Protein AF-A0A4Y2LKJ4-F1 (afdb_monomer_lite)

Radius of gyration: 18.04 Å; chains: 1; bounding box: 41×34×52 Å

Organism: Araneus ventricosus (NCBI:txid182803)

InterPro domains:
  IPR000504 RNA recognition motif domain [PF16367] (1-74)
  IPR012677 Nucleotide-binding alpha-beta plait domain superfamily [G3DSA:3.30.70.330] (1-74)
  IPR012677 Nucleotide-binding alpha-beta plait domain superfamily [G3DSA:3.30.70.330] (77-129)
  IPR034819 Cytoplasmic polyadenylation element-binding protein [PTHR12566] (1-110)

pLDDT: mean 82.42, std 11.35, range [28.02, 95.06]

Structure (mmCIF, N/CA/C/O backbone):
data_AF-A0A4Y2LKJ4-F1
#
_entry.id   AF-A0A4Y2LKJ4-F1
#
loop_
_atom_site.group_PDB
_atom_site.id
_atom_site.type_symbol
_atom_site.label_atom_id
_atom_site.label_alt_id
_atom_site.label_comp_id
_atom_site.label_asym_id
_atom_site.label_entity_id
_atom_site.label_seq_id
_atom_site.pdbx_PDB_ins_code
_atom_site.Cartn_x
_atom_site.Cartn_y
_atom_site.Cartn_z
_atom_site.occupancy
_atom_site.B_iso_or_equiv
_atom_site.auth_seq_id
_atom_site.auth_comp_id
_atom_site.auth_asym_id
_atom_site.auth_atom_id
_atom_site.pdbx_PDB_model_num
ATOM 1 N N . GLU A 1 1 ? -8.089 -4.654 17.041 1.00 71.50 1 GLU A N 1
ATOM 2 C CA . GLU A 1 1 ? -8.685 -3.356 16.644 1.00 71.50 1 GLU A CA 1
ATOM 3 C C . GLU A 1 1 ? -8.367 -2.952 15.219 1.00 71.50 1 GLU A C 1
ATOM 5 O O . GLU A 1 1 ? -9.294 -2.969 14.434 1.00 71.50 1 GLU A O 1
ATOM 10 N N . ILE A 1 2 ? -7.104 -2.708 14.834 1.00 78.75 2 ILE A N 1
ATOM 11 C CA . ILE A 1 2 ? -6.741 -2.372 13.435 1.00 78.75 2 ILE A CA 1
ATOM 12 C C . ILE A 1 2 ? -7.350 -3.376 12.441 1.00 78.75 2 ILE A C 1
ATOM 14 O O . ILE A 1 2 ? -8.051 -2.984 11.517 1.00 78.75 2 ILE A O 1
ATOM 18 N N . ASN A 1 3 ? -7.176 -4.681 12.681 1.00 83.06 3 ASN A N 1
ATOM 19 C CA . ASN A 1 3 ? -7.768 -5.720 11.830 1.00 83.06 3 ASN A CA 1
ATOM 20 C C . ASN A 1 3 ? -9.306 -5.596 11.733 1.00 83.06 3 ASN A C 1
ATOM 22 O O . ASN A 1 3 ? -9.850 -5.637 10.637 1.00 83.06 3 ASN A O 1
ATOM 26 N N . ALA A 1 4 ? -9.996 -5.352 12.851 1.00 84.62 4 ALA A N 1
ATOM 27 C CA . ALA A 1 4 ? -11.450 -5.181 12.867 1.00 84.62 4 ALA A CA 1
ATOM 28 C C . ALA A 1 4 ? -11.894 -3.911 12.119 1.00 84.62 4 ALA A C 1
ATOM 30 O O . ALA A 1 4 ? -12.856 -3.958 11.359 1.00 84.62 4 ALA A O 1
ATOM 31 N N . SER A 1 5 ? -11.163 -2.802 12.277 1.00 86.88 5 SER A N 1
ATOM 32 C CA . SER A 1 5 ? -11.463 -1.539 11.600 1.00 86.88 5 SER A CA 1
ATOM 33 C C . SER A 1 5 ? -11.415 -1.667 10.082 1.00 86.88 5 SER A C 1
ATOM 35 O O . SER A 1 5 ? -12.266 -1.085 9.416 1.00 86.88 5 SER A O 1
ATOM 37 N N . PHE A 1 6 ? -10.467 -2.440 9.545 1.00 91.25 6 PHE A N 1
ATOM 38 C CA . PHE A 1 6 ? -10.279 -2.596 8.100 1.00 91.25 6 PHE A CA 1
ATOM 39 C C . PHE A 1 6 ? -10.979 -3.827 7.506 1.00 91.25 6 PHE A C 1
ATOM 41 O O . PHE A 1 6 ? -11.245 -3.844 6.308 1.00 91.25 6 PHE A O 1
ATOM 48 N N . ARG A 1 7 ? -11.369 -4.817 8.323 1.00 91.81 7 ARG A N 1
ATOM 49 C CA . ARG A 1 7 ? -12.141 -5.988 7.865 1.00 91.81 7 ARG A CA 1
ATOM 50 C C . ARG A 1 7 ? -13.480 -5.643 7.227 1.00 91.81 7 ARG A C 1
ATOM 52 O O . ARG A 1 7 ? -13.978 -6.436 6.440 1.00 91.81 7 ARG A O 1
ATOM 59 N N . ARG A 1 8 ? -14.048 -4.473 7.537 1.00 92.31 8 ARG A N 1
ATOM 60 C CA . ARG A 1 8 ? -15.290 -3.989 6.914 1.00 92.31 8 ARG A CA 1
ATOM 61 C C . ARG A 1 8 ? -15.182 -3.830 5.391 1.00 92.31 8 ARG A C 1
ATOM 63 O O . ARG A 1 8 ? -16.201 -3.864 4.721 1.00 92.31 8 ARG A O 1
ATOM 70 N N . PHE A 1 9 ? -13.966 -3.641 4.872 1.00 93.81 9 PHE A N 1
ATOM 71 C CA . PHE A 1 9 ? -13.709 -3.485 3.440 1.00 93.81 9 PHE A CA 1
ATOM 72 C C . PHE A 1 9 ? -13.445 -4.822 2.739 1.00 93.81 9 PHE A C 1
ATOM 74 O O . PHE A 1 9 ? -13.535 -4.881 1.521 1.00 93.81 9 PHE A O 1
ATOM 81 N N . GLY A 1 10 ? -13.138 -5.884 3.493 1.00 93.06 10 GLY A N 1
ATOM 82 C CA . GLY A 1 10 ? -12.906 -7.226 2.966 1.00 93.06 10 GLY A CA 1
ATOM 83 C C . GLY A 1 10 ? -11.879 -8.037 3.769 1.00 93.06 10 GLY A C 1
ATOM 84 O O . GLY A 1 10 ? -11.311 -7.546 4.756 1.00 93.06 10 GLY A O 1
ATOM 85 N N . PRO A 1 11 ? -11.626 -9.298 3.370 1.00 92.88 11 PRO A N 1
ATOM 86 C CA . PRO A 1 11 ? -10.600 -10.139 3.973 1.00 92.88 11 PRO A CA 1
ATOM 87 C C . PRO A 1 11 ? -9.205 -9.524 3.810 1.00 92.88 11 PRO A C 1
ATOM 89 O O . PRO A 1 11 ? -8.763 -9.223 2.701 1.00 92.88 11 PRO A O 1
ATOM 92 N N . LEU A 1 12 ? -8.484 -9.374 4.924 1.00 93.12 12 LEU A N 1
ATOM 93 C CA . LEU A 1 12 ? -7.130 -8.827 4.920 1.00 93.12 12 LEU A CA 1
ATOM 94 C C . LEU A 1 12 ? -6.201 -9.475 5.945 1.00 93.12 12 LEU A C 1
ATOM 96 O O . LEU A 1 12 ? -6.626 -9.969 6.996 1.00 93.12 12 LEU A O 1
ATOM 100 N N . VAL A 1 13 ? -4.906 -9.358 5.669 1.00 90.50 13 VAL A N 1
ATOM 101 C CA . VAL A 1 13 ? -3.815 -9.594 6.613 1.00 90.50 13 VAL A CA 1
ATOM 102 C C . VAL A 1 13 ? -3.211 -8.249 7.002 1.00 90.50 13 VAL A C 1
ATOM 104 O O . VAL A 1 13 ? -2.878 -7.434 6.148 1.00 90.50 13 VAL A O 1
ATOM 107 N N . VAL A 1 14 ? -3.064 -8.017 8.305 1.00 87.75 14 VAL A N 1
ATOM 108 C CA . VAL A 1 14 ? -2.339 -6.852 8.830 1.00 87.75 14 VAL A CA 1
ATOM 109 C C . VAL A 1 14 ? -0.953 -7.309 9.250 1.00 87.75 14 VAL A C 1
ATOM 111 O O . VAL A 1 14 ? -0.861 -8.223 10.072 1.00 87.75 14 VAL A O 1
ATOM 114 N N . ASP A 1 15 ? 0.099 -6.676 8.747 1.00 85.94 15 ASP A N 1
ATOM 115 C CA . ASP A 1 15 ? 1.482 -7.054 9.047 1.00 85.94 15 ASP A CA 1
ATOM 116 C C . ASP A 1 15 ? 2.380 -5.847 9.351 1.00 85.94 15 ASP A C 1
ATOM 118 O O . ASP A 1 15 ? 2.074 -4.718 8.975 1.00 85.94 15 ASP A O 1
ATOM 122 N N . TRP A 1 16 ? 3.481 -6.063 10.066 1.00 85.50 16 TRP A N 1
ATOM 123 C CA . TRP A 1 16 ? 4.530 -5.067 10.299 1.00 85.50 16 TRP A CA 1
ATOM 124 C C . TRP A 1 16 ? 5.847 -5.766 10.674 1.00 85.50 16 TRP A C 1
ATOM 126 O O . TRP A 1 16 ? 5.830 -6.917 11.109 1.00 85.50 16 TRP A O 1
ATOM 136 N N . PRO A 1 17 ? 7.010 -5.101 10.535 1.00 80.94 17 PRO A N 1
ATOM 137 C CA . PRO A 1 17 ? 8.296 -5.732 10.825 1.00 80.94 17 PRO A CA 1
ATOM 138 C C . PRO A 1 17 ? 8.362 -6.262 12.265 1.00 80.94 17 PRO A C 1
ATOM 140 O O . PRO A 1 17 ? 7.958 -5.559 13.192 1.00 80.94 17 PRO A O 1
ATOM 143 N N . HIS A 1 18 ? 8.889 -7.479 12.440 1.00 76.00 18 HIS A N 1
ATOM 144 C CA . HIS A 1 18 ? 9.020 -8.179 13.729 1.00 76.00 18 HIS A CA 1
ATOM 145 C C . HIS A 1 18 ? 7.696 -8.436 14.466 1.00 76.00 18 HIS A C 1
ATOM 147 O O . HIS A 1 18 ? 7.690 -8.658 15.676 1.00 76.00 18 HIS A O 1
ATOM 153 N N . LYS A 1 19 ? 6.554 -8.436 13.764 1.00 75.25 19 LYS A N 1
ATOM 154 C CA . LYS A 1 19 ? 5.245 -8.678 14.385 1.00 75.25 19 LYS A CA 1
ATOM 155 C C . LYS A 1 19 ? 5.168 -10.009 15.140 1.00 75.25 19 LYS A C 1
ATOM 157 O O . LYS A 1 19 ? 4.590 -10.035 16.217 1.00 75.25 19 LYS A O 1
ATOM 162 N N . ALA A 1 20 ? 5.733 -11.088 14.594 1.00 70.19 20 ALA A N 1
ATOM 163 C CA . ALA A 1 20 ? 5.711 -12.411 15.230 1.00 70.19 20 ALA A CA 1
ATOM 164 C C . ALA A 1 20 ? 6.622 -12.503 16.469 1.00 70.19 20 ALA A C 1
ATOM 166 O O . ALA A 1 20 ? 6.338 -13.255 17.396 1.00 70.19 20 ALA A O 1
ATOM 167 N N . GLU A 1 21 ? 7.696 -11.714 16.497 1.00 69.00 21 GLU A N 1
ATOM 168 C CA . GLU A 1 21 ? 8.678 -11.676 17.588 1.00 69.00 21 GLU A CA 1
ATOM 169 C C . GLU A 1 21 ? 8.241 -10.732 18.721 1.00 69.00 21 GLU A C 1
ATOM 171 O O . GLU A 1 21 ? 8.654 -10.881 19.870 1.00 69.00 21 GLU A O 1
ATOM 176 N N . SER A 1 22 ? 7.373 -9.762 18.418 1.00 61.09 22 SER A N 1
ATOM 177 C CA . SER A 1 22 ? 6.852 -8.797 19.381 1.00 61.09 22 SER A CA 1
ATOM 178 C C . SER A 1 22 ? 5.464 -9.223 19.875 1.00 61.09 22 SER A C 1
ATOM 180 O O . SER A 1 22 ? 4.518 -9.303 19.096 1.00 61.09 22 SER A O 1
ATOM 182 N N . LYS A 1 23 ? 5.276 -9.356 21.194 1.00 63.38 23 LYS A N 1
ATOM 183 C CA . LYS A 1 23 ? 3.932 -9.488 21.803 1.00 63.38 23 LYS A CA 1
ATOM 184 C C . LYS A 1 23 ? 3.096 -8.194 21.729 1.00 63.38 23 LYS A C 1
ATOM 186 O O . LYS A 1 23 ? 2.028 -8.119 22.332 1.00 63.38 23 LYS A O 1
ATOM 191 N N . SER A 1 24 ? 3.583 -7.154 21.047 1.00 64.81 24 SER A N 1
ATOM 192 C CA . SER A 1 24 ? 2.882 -5.880 20.921 1.00 64.81 24 SER A CA 1
ATOM 193 C C . SER A 1 24 ? 1.737 -5.986 19.917 1.00 64.81 24 SER A C 1
ATOM 195 O O . SER A 1 24 ? 1.933 -6.337 18.755 1.00 64.81 24 SER A O 1
ATOM 197 N N . TYR A 1 25 ? 0.541 -5.596 20.353 1.00 67.12 25 TYR A N 1
ATOM 198 C CA . TYR A 1 25 ? -0.635 -5.443 19.492 1.00 67.12 25 TYR A CA 1
ATOM 199 C C . TYR A 1 25 ? -0.551 -4.221 18.563 1.00 67.12 25 TYR A C 1
ATOM 201 O O . TYR A 1 25 ? -1.354 -4.106 17.635 1.00 67.12 25 TYR A O 1
ATOM 209 N N . PHE A 1 26 ? 0.413 -3.324 18.797 1.00 68.44 26 PHE A N 1
ATOM 210 C CA . PHE A 1 26 ? 0.609 -2.095 18.033 1.00 68.44 26 PHE A CA 1
ATOM 211 C C . PHE A 1 26 ? 1.984 -2.059 17.357 1.00 68.44 26 PHE A C 1
ATOM 213 O O . PHE A 1 26 ? 2.979 -2.466 17.969 1.00 68.44 26 PHE A O 1
ATOM 220 N N . PRO A 1 27 ? 2.072 -1.532 16.122 1.00 75.25 27 PRO A N 1
ATOM 221 C CA . PRO A 1 27 ? 3.343 -1.397 15.433 1.00 75.25 27 PRO A CA 1
ATOM 222 C C . PRO A 1 27 ? 4.234 -0.369 16.152 1.00 75.25 27 PRO A C 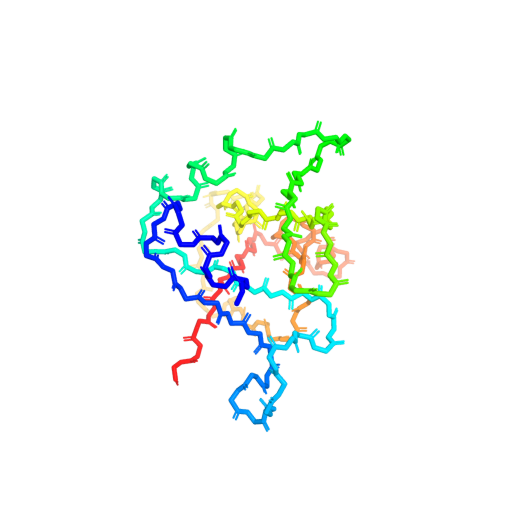1
ATOM 224 O O . PRO A 1 27 ? 3.850 0.798 16.259 1.00 75.25 27 PRO A O 1
ATOM 227 N N . PRO A 1 28 ? 5.447 -0.745 16.593 1.00 70.50 28 PRO A N 1
ATOM 228 C CA . PRO A 1 28 ? 6.307 0.128 17.400 1.00 70.50 28 PRO A CA 1
ATOM 229 C C . PRO A 1 28 ? 6.777 1.378 16.642 1.00 70.50 28 PRO A C 1
ATOM 231 O O . PRO A 1 28 ? 7.037 2.410 17.248 1.00 70.50 28 PRO A O 1
ATOM 234 N N . LYS A 1 29 ? 6.847 1.308 15.306 1.00 73.00 29 LYS A N 1
ATOM 235 C CA . LYS A 1 29 ? 7.214 2.436 14.432 1.00 73.00 29 LYS A CA 1
ATOM 236 C C . LYS A 1 29 ? 6.006 3.247 13.937 1.00 73.00 29 LYS A C 1
ATOM 238 O O . LYS A 1 29 ? 6.171 4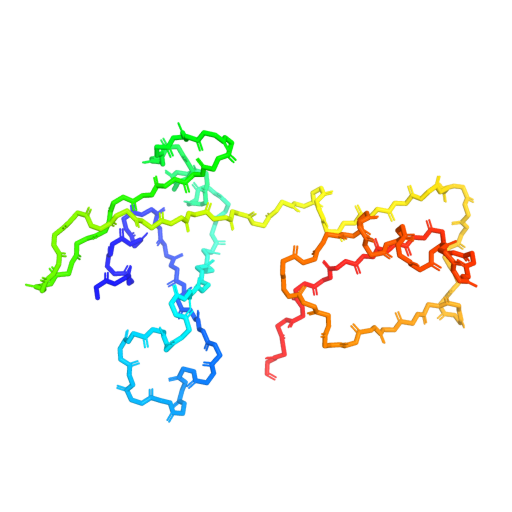.115 13.087 1.00 73.00 29 LYS A O 1
ATOM 243 N N . GLY A 1 30 ? 4.798 2.948 14.422 1.00 81.69 30 GLY A N 1
ATOM 244 C CA . GLY A 1 30 ? 3.584 3.702 14.097 1.00 81.69 30 GLY A CA 1
ATOM 245 C C . GLY A 1 30 ? 2.980 3.440 12.711 1.00 81.69 30 GLY A C 1
ATOM 246 O O . GLY A 1 30 ? 2.084 4.175 12.311 1.00 81.69 30 GLY A O 1
ATOM 247 N N . TYR A 1 31 ? 3.424 2.408 11.985 1.00 85.12 31 TYR A N 1
ATOM 248 C CA . TYR A 1 31 ? 2.858 2.022 10.686 1.00 85.12 31 TYR A CA 1
ATOM 249 C C . TYR A 1 31 ? 2.637 0.510 10.581 1.00 85.12 31 TYR A C 1
ATOM 251 O O . TYR A 1 31 ? 3.377 -0.278 11.165 1.00 85.12 31 TYR A O 1
ATOM 259 N N . ALA A 1 32 ? 1.645 0.110 9.791 1.00 87.50 32 ALA A N 1
ATOM 260 C CA . ALA A 1 32 ? 1.360 -1.281 9.457 1.00 87.50 32 ALA A CA 1
ATOM 261 C C . ALA A 1 32 ? 1.041 -1.409 7.963 1.00 87.50 32 ALA A C 1
ATOM 263 O O . ALA A 1 32 ? 0.678 -0.433 7.308 1.00 87.50 32 ALA A O 1
ATOM 264 N N . PHE A 1 33 ? 1.169 -2.622 7.442 1.00 88.38 33 PHE A N 1
ATOM 265 C CA . PHE A 1 33 ? 0.778 -3.002 6.095 1.00 88.38 33 PHE A CA 1
ATOM 266 C C . PHE A 1 33 ? -0.584 -3.681 6.138 1.00 88.38 33 PHE A C 1
ATOM 268 O O . PHE A 1 33 ? -0.829 -4.546 6.980 1.00 88.38 33 PHE A O 1
ATOM 275 N N . LEU A 1 34 ? -1.456 -3.287 5.217 1.00 90.75 34 LEU A N 1
ATOM 276 C CA . LEU A 1 34 ? -2.733 -3.940 4.966 1.00 90.75 34 LEU A CA 1
ATOM 277 C C . LEU A 1 34 ? -2.598 -4.700 3.649 1.00 90.75 34 LEU A C 1
ATOM 279 O O . LEU A 1 34 ? -2.313 -4.094 2.619 1.00 90.75 34 LEU A O 1
ATOM 283 N N . LEU A 1 35 ? -2.772 -6.016 3.691 1.00 90.81 35 LEU A N 1
ATOM 284 C CA . LEU A 1 35 ? -2.770 -6.875 2.514 1.00 90.81 35 LEU A CA 1
ATOM 285 C C . LEU A 1 35 ? -4.182 -7.418 2.326 1.00 90.81 35 LEU A C 1
ATOM 287 O O . LEU A 1 35 ? -4.579 -8.351 3.026 1.00 90.81 35 LEU A O 1
ATOM 291 N N . PHE A 1 36 ? -4.941 -6.804 1.424 1.00 92.19 36 PHE A N 1
ATOM 292 C CA . PHE A 1 36 ? -6.253 -7.303 1.017 1.00 92.19 36 PHE A CA 1
ATOM 293 C C . PHE A 1 36 ? -6.105 -8.446 0.014 1.00 92.19 36 PHE A C 1
ATOM 295 O O . PHE A 1 36 ? -5.122 -8.497 -0.725 1.00 92.19 36 PHE A O 1
ATOM 302 N N . GLN A 1 37 ? -7.070 -9.366 0.014 1.00 90.50 37 GLN A N 1
ATOM 303 C CA . GLN A 1 37 ? -7.120 -10.447 -0.976 1.00 90.50 37 GLN A CA 1
ATOM 304 C C . GLN A 1 37 ? -7.615 -9.947 -2.338 1.00 90.50 37 GLN A C 1
ATOM 306 O O . GLN A 1 37 ? -7.102 -10.385 -3.362 1.00 90.50 37 GLN A O 1
ATOM 311 N N . ASP A 1 38 ? -8.545 -8.988 -2.331 1.00 90.06 38 ASP A N 1
ATOM 312 C CA . ASP A 1 38 ? -9.227 -8.505 -3.530 1.00 90.06 38 ASP A CA 1
ATOM 313 C C . ASP A 1 38 ? -8.963 -7.016 -3.782 1.00 90.06 38 ASP A C 1
ATOM 315 O O . ASP A 1 38 ? -9.012 -6.193 -2.862 1.00 90.06 38 ASP A O 1
ATOM 319 N N . GLU A 1 39 ? -8.777 -6.649 -5.051 1.00 88.94 39 GLU A N 1
ATOM 320 C CA . GLU A 1 39 ? -8.609 -5.255 -5.487 1.00 88.94 39 GLU A CA 1
ATOM 321 C C . GLU A 1 39 ? -9.821 -4.387 -5.121 1.00 88.94 39 GLU A C 1
ATOM 323 O O . GLU A 1 39 ? -9.662 -3.267 -4.636 1.00 88.94 39 GLU A O 1
ATOM 328 N N . ALA A 1 40 ? -11.035 -4.934 -5.243 1.00 92.88 40 ALA A N 1
ATOM 329 C CA . ALA A 1 40 ? -12.267 -4.239 -4.873 1.00 92.88 40 ALA A CA 1
ATOM 330 C C . ALA A 1 40 ? -12.278 -3.794 -3.398 1.00 92.88 40 ALA A C 1
ATOM 332 O O . ALA A 1 40 ? -12.818 -2.737 -3.079 1.00 92.88 40 ALA A O 1
ATOM 333 N N . SER A 1 41 ? -11.629 -4.554 -2.504 1.00 93.50 41 SER A N 1
ATOM 334 C CA . SER A 1 41 ? -11.505 -4.179 -1.089 1.00 93.50 41 SER A CA 1
ATOM 335 C C . SER A 1 41 ? -10.592 -2.963 -0.902 1.00 93.50 41 SER A C 1
ATOM 337 O O . SER A 1 41 ? -10.846 -2.109 -0.052 1.00 93.50 41 SER A O 1
ATOM 339 N N . VAL A 1 42 ? -9.527 -2.866 -1.708 1.00 92.44 42 VAL A N 1
ATOM 340 C CA . VAL A 1 42 ? -8.623 -1.706 -1.717 1.00 92.44 42 VAL A CA 1
ATOM 341 C C . VAL A 1 42 ? -9.357 -0.476 -2.239 1.00 92.44 42 VAL A C 1
ATOM 343 O O . VAL A 1 42 ? -9.245 0.588 -1.632 1.00 92.44 42 VAL A O 1
ATOM 346 N N . GLN A 1 43 ? -10.140 -0.626 -3.309 1.00 92.06 43 GLN A N 1
ATOM 347 C CA . GLN A 1 43 ? -10.942 0.466 -3.855 1.00 92.06 43 GLN A CA 1
ATOM 348 C C . GLN A 1 43 ? -11.973 0.962 -2.833 1.00 92.06 43 GLN A C 1
ATOM 350 O O . GLN A 1 43 ? -11.994 2.148 -2.525 1.00 92.06 43 GLN A O 1
ATOM 355 N N . ALA A 1 44 ? -12.726 0.054 -2.204 1.00 94.81 44 ALA A N 1
ATOM 356 C CA . ALA A 1 44 ? -13.693 0.405 -1.163 1.00 94.81 44 ALA A CA 1
ATOM 357 C C . ALA A 1 44 ? -13.048 1.127 0.036 1.00 94.81 44 ALA A C 1
ATOM 359 O O . ALA A 1 44 ? -13.648 2.032 0.616 1.00 94.81 44 ALA A O 1
ATOM 360 N N . LEU A 1 45 ? -11.818 0.750 0.413 1.00 94.69 45 LEU A N 1
ATOM 361 C CA . LEU A 1 45 ? -11.051 1.466 1.433 1.00 94.69 45 LEU A CA 1
ATOM 362 C C . LEU A 1 45 ? -10.682 2.883 0.973 1.00 94.69 45 LEU A C 1
ATOM 364 O O . LEU A 1 45 ? -10.813 3.820 1.758 1.00 94.69 45 LEU A O 1
ATOM 368 N N . ILE A 1 46 ? -10.198 3.043 -0.261 1.00 93.69 46 ILE A N 1
ATOM 369 C CA . ILE A 1 46 ? -9.827 4.351 -0.822 1.00 93.69 46 ILE A CA 1
ATOM 370 C C . ILE A 1 46 ? -11.050 5.270 -0.883 1.00 93.69 46 ILE A C 1
ATOM 372 O O . ILE A 1 46 ? -10.956 6.413 -0.445 1.00 93.69 46 ILE A O 1
ATOM 376 N N . ASP A 1 47 ? -12.191 4.757 -1.339 1.00 94.44 47 ASP A N 1
ATOM 377 C CA . ASP A 1 47 ? -13.437 5.519 -1.470 1.00 94.44 47 ASP A CA 1
ATOM 378 C C . ASP A 1 47 ? -13.988 5.978 -0.109 1.00 94.44 47 ASP A C 1
ATOM 380 O O . ASP A 1 47 ? -14.650 7.008 -0.011 1.00 94.44 47 ASP A O 1
ATOM 384 N N . ALA A 1 48 ? -13.695 5.233 0.960 1.00 93.88 48 ALA A N 1
ATOM 385 C CA . ALA A 1 48 ? -14.063 5.597 2.326 1.00 93.88 48 ALA A CA 1
ATOM 386 C C . ALA A 1 48 ? -13.067 6.553 3.010 1.00 93.88 48 ALA A C 1
ATOM 388 O O . ALA A 1 48 ? -13.309 6.970 4.146 1.00 93.88 48 ALA A O 1
ATOM 389 N N . CYS A 1 49 ? -11.934 6.869 2.375 1.00 94.56 49 CYS A N 1
ATOM 390 C CA . CYS A 1 49 ? -10.945 7.781 2.940 1.00 94.56 49 CYS A CA 1
ATOM 391 C C . CYS A 1 49 ? -11.332 9.250 2.728 1.00 94.56 49 CYS A C 1
ATOM 393 O O . CYS A 1 49 ? -11.869 9.647 1.700 1.00 94.56 49 CYS A O 1
ATOM 395 N N . ILE A 1 50 ? -10.950 10.080 3.693 1.00 95.06 50 ILE A N 1
ATOM 396 C CA . ILE A 1 50 ? -10.968 11.536 3.586 1.00 95.06 50 ILE A CA 1
ATOM 397 C C . ILE A 1 50 ? -9.701 11.961 2.838 1.00 95.06 50 ILE A C 1
ATOM 399 O O . ILE A 1 50 ? -8.599 11.539 3.201 1.00 95.06 50 ILE A O 1
ATOM 403 N N . 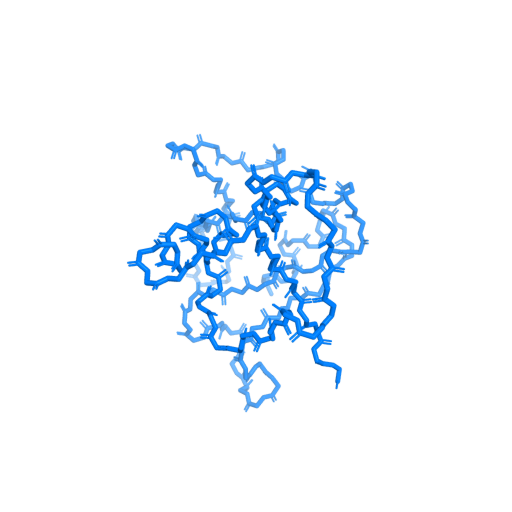GLN A 1 51 ? -9.847 12.780 1.798 1.00 94.38 51 GLN A N 1
ATOM 404 C CA . GLN A 1 51 ? -8.722 13.299 1.024 1.00 94.38 51 GLN A CA 1
ATOM 405 C C . GLN A 1 51 ? -8.364 14.723 1.468 1.00 94.38 51 GLN A C 1
ATOM 407 O O . GLN A 1 51 ? -9.179 15.633 1.350 1.00 94.38 51 GLN A O 1
ATOM 412 N N . GLU A 1 52 ? -7.125 14.915 1.923 1.00 94.12 52 GLU A N 1
ATOM 413 C CA . GLU A 1 52 ? -6.549 16.215 2.296 1.00 94.12 52 GLU A CA 1
ATOM 414 C C . GLU A 1 52 ? -5.117 16.313 1.748 1.00 94.12 52 GLU A C 1
ATOM 416 O O . GLU A 1 52 ? -4.309 15.414 1.982 1.00 94.12 52 GLU A O 1
ATOM 421 N N . ASP A 1 53 ? -4.784 17.384 1.018 1.00 92.00 53 ASP A N 1
ATOM 422 C CA . ASP A 1 53 ? -3.447 17.623 0.437 1.00 92.00 53 ASP A CA 1
ATOM 423 C C . ASP A 1 53 ? -2.854 16.409 -0.316 1.00 92.00 53 ASP A C 1
ATOM 425 O O . ASP A 1 53 ? -1.713 16.000 -0.073 1.00 92.00 53 ASP A O 1
ATOM 429 N N . ASP A 1 54 ? -3.647 15.777 -1.190 1.00 87.25 54 ASP A N 1
ATOM 430 C CA . ASP A 1 54 ? -3.296 14.544 -1.925 1.00 87.25 54 ASP A CA 1
ATOM 431 C C . ASP A 1 54 ? -2.942 13.330 -1.043 1.00 87.25 54 ASP A C 1
ATOM 433 O O . ASP A 1 54 ? -2.358 12.338 -1.502 1.00 87.25 54 ASP A O 1
ATOM 437 N N . LYS A 1 55 ? -3.306 13.370 0.240 1.00 89.19 55 LYS A N 1
ATOM 438 C CA . LYS A 1 55 ? -3.160 12.264 1.185 1.00 89.19 55 LYS A CA 1
ATOM 439 C C . LYS A 1 55 ? -4.536 11.723 1.543 1.00 89.19 55 LYS A C 1
ATOM 441 O O . LYS A 1 55 ? -5.502 12.467 1.665 1.00 89.19 55 LYS A O 1
ATOM 446 N N . LEU A 1 56 ? -4.600 10.409 1.724 1.00 91.62 56 LEU A N 1
ATOM 447 C CA . LEU A 1 56 ? -5.803 9.716 2.163 1.00 91.62 56 LEU A CA 1
ATOM 448 C C . LEU A 1 56 ? -5.711 9.468 3.665 1.00 91.62 56 LEU A C 1
ATOM 450 O O . LEU A 1 56 ? -4.671 9.017 4.156 1.00 91.62 56 LEU A O 1
ATOM 454 N N . TYR A 1 57 ? -6.798 9.722 4.379 1.00 93.44 57 TYR A N 1
ATOM 455 C CA . TYR A 1 57 ? -6.913 9.477 5.808 1.00 93.44 57 TYR A CA 1
ATOM 456 C C . TYR A 1 57 ? -8.170 8.678 6.119 1.00 93.44 57 TYR A C 1
ATOM 458 O O . TYR A 1 57 ? -9.221 8.883 5.521 1.00 93.44 57 TYR A O 1
ATOM 466 N N . LEU A 1 58 ? -8.073 7.785 7.098 1.00 92.50 58 LEU A N 1
ATOM 467 C CA . LEU A 1 58 ? -9.223 7.100 7.672 1.00 92.50 58 LEU A CA 1
ATOM 468 C C . LEU A 1 58 ? -9.173 7.260 9.188 1.00 92.50 58 LEU A C 1
ATOM 470 O O . LEU A 1 58 ? -8.124 7.057 9.799 1.00 92.50 58 LEU A O 1
ATOM 474 N N . CYS A 1 59 ? -10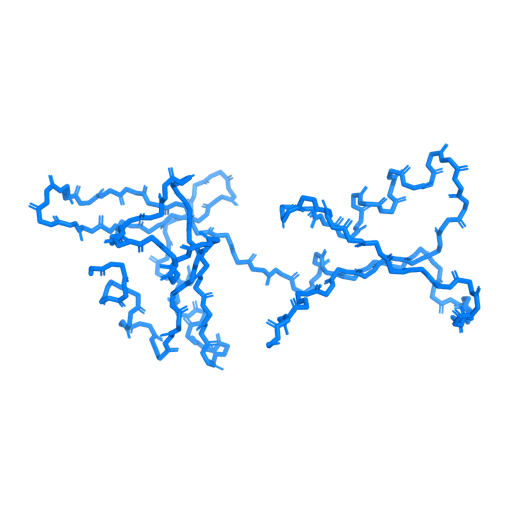.296 7.596 9.811 1.00 90.38 59 CYS A N 1
ATOM 475 C CA . CYS A 1 59 ? -10.381 7.613 11.266 1.00 90.38 59 CYS A CA 1
ATOM 476 C C . CYS A 1 59 ? -10.528 6.183 11.795 1.00 90.38 59 CYS A C 1
ATOM 478 O O . CYS A 1 59 ? -11.409 5.428 11.380 1.00 90.38 59 CYS A O 1
ATOM 480 N N . VAL A 1 60 ? -9.658 5.806 12.729 1.00 87.56 60 VAL A N 1
ATOM 481 C CA . VAL A 1 60 ? -9.724 4.526 13.436 1.00 87.56 60 VAL A CA 1
ATOM 482 C C . VAL A 1 60 ? -9.777 4.755 14.936 1.00 87.56 60 VAL A C 1
ATOM 484 O O . VAL A 1 60 ? -9.023 5.549 15.496 1.00 87.56 60 VAL A O 1
ATOM 487 N N . SER A 1 61 ? -10.658 4.006 15.588 1.00 82.56 61 SER A N 1
ATOM 488 C CA . SER A 1 61 ? -10.861 4.061 17.033 1.00 82.56 61 SER A CA 1
ATOM 489 C C . SER A 1 61 ? -10.290 2.814 17.708 1.00 82.56 61 SER A C 1
ATOM 491 O O . SER A 1 61 ? -10.420 1.699 17.197 1.00 82.56 61 SER A O 1
ATOM 493 N N . SER A 1 62 ? -9.664 3.013 18.863 1.00 75.69 62 SER A N 1
ATOM 494 C CA . SER A 1 62 ? -9.251 2.004 19.840 1.00 75.69 62 SER A CA 1
ATOM 495 C C . SER A 1 62 ? -9.973 2.253 21.179 1.00 75.69 62 SER A C 1
ATOM 497 O O . SER A 1 62 ? -10.538 3.330 21.382 1.00 75.69 62 SER A O 1
ATOM 499 N N . PRO A 1 63 ? -9.952 1.306 22.135 1.00 74.88 63 PRO A N 1
ATOM 500 C CA . PRO A 1 63 ? -10.491 1.484 23.480 1.00 74.88 63 PRO A CA 1
ATOM 501 C C . PRO A 1 63 ? -9.914 2.695 24.211 1.00 74.88 63 PRO A C 1
ATOM 503 O O . PRO A 1 63 ? -10.567 3.248 25.088 1.00 74.88 63 PRO A O 1
ATOM 506 N N . THR A 1 64 ? -8.694 3.105 23.857 1.00 76.62 64 THR A N 1
ATOM 507 C CA . THR A 1 64 ? -7.973 4.205 24.504 1.00 76.62 64 THR A CA 1
ATOM 508 C C . THR A 1 64 ? -8.002 5.510 23.713 1.00 76.62 64 THR A C 1
ATOM 510 O O . THR A 1 64 ? -7.818 6.570 24.304 1.00 76.62 64 THR A O 1
ATOM 513 N N . ILE A 1 65 ? -8.215 5.466 22.394 1.00 79.44 65 ILE A N 1
ATOM 514 C CA . ILE A 1 65 ? -8.163 6.637 21.513 1.00 79.44 65 ILE A CA 1
ATOM 515 C C . ILE A 1 65 ? -9.321 6.554 20.527 1.00 79.44 65 ILE A C 1
ATOM 517 O O . ILE A 1 65 ? -9.391 5.632 19.719 1.00 79.44 65 ILE A O 1
ATOM 521 N N . LYS A 1 66 ? -10.212 7.541 20.553 1.00 83.19 66 LYS A N 1
ATOM 522 C CA . LYS A 1 66 ? -11.306 7.644 19.584 1.00 83.19 66 LYS A CA 1
ATOM 523 C C . LYS A 1 66 ? -10.875 8.473 18.379 1.00 83.19 66 LYS A C 1
ATOM 525 O O . LYS A 1 66 ? -10.118 9.426 18.537 1.00 83.19 66 LYS A O 1
ATOM 530 N N . ASP A 1 67 ? -11.351 8.073 17.204 1.00 85.44 67 ASP A N 1
ATOM 531 C CA . ASP A 1 67 ? -11.274 8.816 15.943 1.00 85.44 67 ASP A CA 1
ATOM 532 C C . ASP A 1 67 ? -9.873 9.326 15.601 1.00 85.44 67 ASP A C 1
ATOM 534 O O . ASP A 1 67 ? -9.686 10.445 15.129 1.00 85.44 67 ASP A O 1
ATOM 538 N N . LYS A 1 68 ? -8.857 8.485 15.823 1.00 87.38 68 LYS A N 1
ATOM 539 C CA . LYS A 1 68 ? -7.487 8.817 15.444 1.00 87.38 68 LYS A CA 1
ATOM 540 C C . LYS A 1 68 ? -7.378 8.801 13.917 1.00 87.38 68 LYS A C 1
ATOM 542 O O . LYS A 1 68 ? -7.552 7.726 13.332 1.00 87.38 68 LYS A O 1
ATOM 547 N N . PRO A 1 69 ? -7.035 9.922 13.261 1.00 89.44 69 PRO A N 1
ATOM 548 C CA . PRO A 1 69 ? -6.780 9.910 11.831 1.00 89.44 69 PRO A CA 1
ATOM 549 C C . PRO A 1 69 ? -5.498 9.119 11.562 1.00 89.44 69 PRO A C 1
ATOM 551 O O . PRO A 1 69 ? -4.440 9.395 12.138 1.00 89.44 69 PRO A O 1
ATOM 554 N N . VAL A 1 70 ? -5.584 8.113 10.694 1.00 91.12 70 VAL A N 1
ATOM 555 C CA . VAL A 1 70 ? -4.417 7.387 10.183 1.00 91.12 70 VAL A CA 1
ATOM 556 C C . VAL A 1 70 ? -4.281 7.617 8.693 1.00 91.12 70 VAL A C 1
ATOM 558 O O . VAL A 1 70 ? -5.263 7.591 7.955 1.00 91.12 70 VAL A O 1
ATOM 561 N N . GLN A 1 71 ? -3.049 7.841 8.248 1.00 92.69 71 GLN A N 1
ATOM 562 C CA . GLN A 1 71 ? -2.768 8.032 6.835 1.00 92.69 71 GLN A CA 1
ATOM 563 C C . GLN A 1 71 ? -2.795 6.685 6.106 1.00 92.69 71 GLN A C 1
ATOM 565 O O . GLN A 1 71 ? -2.075 5.754 6.474 1.00 92.69 71 GLN A O 1
ATOM 570 N N . ILE A 1 72 ? -3.577 6.606 5.035 1.00 92.56 72 ILE A N 1
ATOM 571 C CA . ILE A 1 72 ? -3.626 5.473 4.116 1.00 92.56 72 ILE A CA 1
ATOM 572 C C . ILE A 1 72 ? -2.775 5.808 2.890 1.00 92.56 72 ILE A C 1
ATOM 574 O O . ILE A 1 72 ? -2.896 6.868 2.279 1.00 92.56 72 ILE A O 1
ATOM 578 N N . ARG A 1 73 ? -1.858 4.905 2.533 1.00 90.62 73 ARG A N 1
ATOM 579 C CA . ARG A 1 73 ? -0.973 5.056 1.371 1.00 90.62 73 ARG A CA 1
ATOM 580 C C . ARG A 1 73 ? -1.044 3.789 0.520 1.00 90.62 73 ARG A C 1
ATOM 582 O O . ARG A 1 73 ? -0.330 2.836 0.833 1.00 90.62 73 ARG A O 1
ATOM 589 N N . PRO A 1 74 ? -1.897 3.749 -0.519 1.00 89.12 74 PRO A N 1
ATOM 590 C CA . PRO A 1 74 ? -1.990 2.583 -1.387 1.00 89.12 74 PRO A CA 1
ATOM 591 C C . PRO A 1 74 ? -0.706 2.412 -2.207 1.00 89.12 74 PRO A C 1
ATOM 593 O O . PRO A 1 74 ? -0.062 3.393 -2.593 1.00 89.12 74 PRO A O 1
ATOM 596 N N . TRP A 1 75 ? -0.345 1.161 -2.486 1.00 84.62 75 TRP A N 1
ATOM 597 C CA . TRP A 1 75 ? 0.726 0.840 -3.423 1.00 84.62 75 TRP A CA 1
ATOM 598 C C . TRP A 1 75 ? 0.196 0.975 -4.850 1.00 84.62 75 TRP A C 1
ATOM 600 O O . TRP A 1 75 ? -0.665 0.205 -5.267 1.00 84.62 75 TRP A O 1
ATOM 610 N N . ARG A 1 76 ? 0.677 1.970 -5.596 1.00 80.75 76 ARG A N 1
ATOM 611 C CA . ARG A 1 76 ? 0.254 2.184 -6.984 1.00 80.75 76 ARG A CA 1
ATOM 612 C C . ARG A 1 76 ? 1.157 1.388 -7.917 1.00 80.75 76 ARG A C 1
ATOM 614 O O . ARG A 1 76 ? 2.373 1.540 -7.853 1.00 80.75 76 ARG A O 1
ATOM 621 N N . LEU A 1 77 ? 0.574 0.612 -8.831 1.00 77.56 77 LEU A N 1
ATOM 622 C CA . LEU A 1 77 ? 1.338 -0.120 -9.855 1.00 77.56 77 LEU A CA 1
ATOM 623 C C . LEU A 1 77 ? 2.200 0.825 -10.707 1.00 77.56 77 LEU A C 1
ATOM 625 O O . LEU A 1 77 ? 3.335 0.503 -11.038 1.00 77.56 77 LEU A O 1
ATOM 629 N N . SER A 1 78 ? 1.713 2.042 -10.963 1.00 79.06 78 SER A N 1
ATOM 630 C CA . SER A 1 78 ? 2.460 3.085 -11.675 1.00 79.06 78 SER A CA 1
ATOM 631 C C . SER A 1 78 ? 3.693 3.608 -1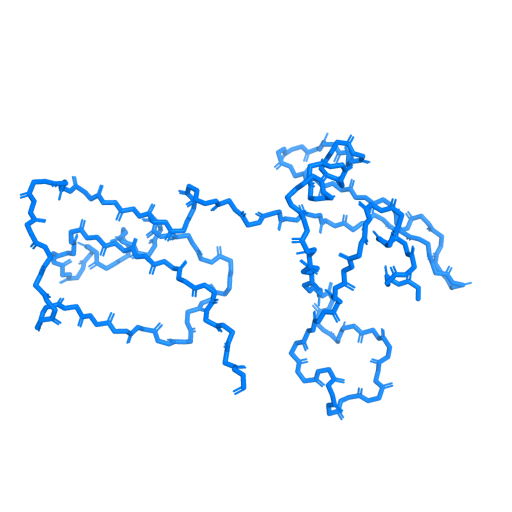0.923 1.00 79.06 78 SER A C 1
ATOM 633 O O . SER A 1 78 ? 4.535 4.271 -11.517 1.00 79.06 78 SER A O 1
ATOM 635 N N . ASP A 1 79 ? 3.791 3.373 -9.610 1.00 82.12 79 ASP A N 1
ATOM 636 C CA . ASP A 1 79 ? 4.969 3.726 -8.810 1.00 82.12 79 ASP A CA 1
ATOM 637 C C . ASP A 1 79 ? 5.988 2.571 -8.735 1.00 82.12 79 ASP A C 1
ATOM 639 O O . ASP A 1 79 ? 7.117 2.793 -8.279 1.00 82.12 79 ASP A O 1
ATOM 643 N N . ALA A 1 80 ? 5.597 1.368 -9.173 1.00 81.62 80 ALA A N 1
ATOM 644 C CA . ALA A 1 80 ? 6.372 0.139 -9.052 1.00 81.62 80 ALA A CA 1
ATOM 645 C C . ALA A 1 80 ? 7.294 -0.121 -10.246 1.00 81.62 80 ALA A C 1
ATOM 647 O O . ALA A 1 80 ? 8.346 -0.703 -10.048 1.00 81.62 80 ALA A O 1
ATOM 648 N N . ASP A 1 81 ? 6.969 0.330 -11.456 1.00 84.25 81 ASP A N 1
ATOM 649 C CA . ASP A 1 81 ? 7.814 0.118 -12.639 1.00 84.25 81 ASP A CA 1
ATOM 650 C C . ASP A 1 81 ? 8.013 1.429 -13.395 1.00 84.25 81 ASP A C 1
ATOM 652 O O . ASP A 1 81 ? 7.103 2.255 -13.500 1.00 84.25 81 ASP A O 1
ATOM 656 N N . PHE A 1 82 ? 9.225 1.648 -13.891 1.00 83.81 82 PHE A N 1
ATOM 657 C CA . PHE A 1 82 ? 9.547 2.811 -14.699 1.00 83.81 82 PHE A CA 1
ATOM 658 C C . PHE A 1 82 ? 10.618 2.474 -15.737 1.00 83.81 82 PHE A C 1
ATOM 660 O O . PHE A 1 82 ? 11.689 1.961 -15.409 1.00 83.81 82 PHE A O 1
ATOM 667 N N . VAL A 1 83 ? 10.346 2.833 -16.993 1.00 83.81 83 VAL A N 1
ATOM 668 C CA . VAL A 1 83 ? 11.210 2.582 -18.152 1.00 83.81 83 VAL A CA 1
ATOM 669 C C . VAL A 1 83 ? 11.514 3.915 -18.838 1.00 83.81 83 VAL A C 1
ATOM 671 O O . VAL A 1 83 ? 10.591 4.658 -19.160 1.00 83.81 83 VAL A O 1
ATOM 674 N N . LEU A 1 84 ? 12.795 4.227 -19.057 1.00 81.56 84 LEU A N 1
ATOM 675 C CA . LEU A 1 84 ? 13.213 5.407 -19.831 1.00 81.56 84 LEU A CA 1
ATOM 676 C C . LEU A 1 84 ? 13.121 5.176 -21.334 1.00 81.56 84 LEU A C 1
ATOM 678 O O . LEU A 1 84 ? 12.725 6.073 -22.069 1.00 81.56 84 LEU A O 1
ATOM 682 N N . ASP A 1 85 ? 13.507 3.981 -21.772 1.00 79.25 85 ASP A N 1
ATOM 683 C CA . ASP A 1 85 ? 13.501 3.590 -23.173 1.00 79.25 85 ASP A CA 1
ATOM 684 C C . ASP A 1 85 ? 12.947 2.170 -23.301 1.00 79.25 85 ASP A C 1
ATOM 686 O O . ASP A 1 85 ? 13.612 1.187 -22.970 1.00 79.25 85 ASP A O 1
ATOM 690 N N . ALA A 1 86 ? 11.698 2.076 -23.757 1.00 74.62 86 ALA A N 1
ATOM 691 C CA . ALA A 1 86 ? 11.001 0.808 -23.946 1.00 74.62 86 ALA A CA 1
ATOM 692 C C . ALA A 1 86 ? 11.498 0.020 -25.172 1.00 74.62 86 ALA A C 1
ATOM 694 O O . ALA A 1 86 ? 11.110 -1.134 -25.343 1.00 74.62 86 ALA A O 1
ATOM 695 N N . SER A 1 87 ? 12.347 0.618 -26.017 1.00 79.69 87 SER A N 1
ATOM 696 C CA . SER A 1 87 ? 12.936 -0.050 -27.181 1.00 79.69 87 SER A CA 1
ATOM 697 C C . SER A 1 87 ? 14.179 -0.876 -26.835 1.00 79.69 87 SER A C 1
ATOM 699 O O . SER A 1 87 ? 14.574 -1.744 -27.616 1.00 79.69 87 SER A O 1
ATOM 701 N N . MET A 1 88 ? 14.783 -0.658 -25.659 1.00 77.25 88 MET A N 1
ATOM 702 C CA . MET A 1 88 ? 15.943 -1.431 -25.218 1.00 77.25 88 MET A CA 1
ATOM 703 C C . MET A 1 88 ? 15.528 -2.806 -24.666 1.00 77.25 88 MET A C 1
ATOM 705 O O . MET A 1 88 ? 14.815 -2.872 -23.660 1.00 77.25 88 MET A O 1
ATOM 709 N N . PRO A 1 89 ? 16.016 -3.920 -25.244 1.00 79.12 89 PRO A N 1
ATOM 710 C CA . PRO A 1 89 ? 15.772 -5.246 -24.691 1.00 79.12 89 PRO A CA 1
ATOM 711 C C . PRO A 1 89 ? 16.459 -5.406 -23.328 1.00 79.12 89 PRO A C 1
ATOM 713 O O . PRO A 1 89 ? 17.597 -4.971 -23.127 1.00 79.12 89 PRO A O 1
ATOM 716 N N . LEU A 1 90 ? 15.771 -6.066 -22.393 1.00 80.81 90 LEU A N 1
ATOM 717 C CA . LEU A 1 90 ? 16.333 -6.401 -21.088 1.00 80.81 90 LEU A CA 1
ATOM 718 C C . LEU A 1 90 ? 17.318 -7.563 -21.210 1.00 80.81 90 LEU A C 1
ATOM 720 O O . LEU A 1 90 ? 16.963 -8.648 -21.667 1.00 80.81 90 LEU A O 1
ATOM 724 N N . ASP A 1 91 ? 18.543 -7.340 -20.746 1.00 82.44 91 ASP A N 1
ATOM 725 C CA . ASP A 1 91 ? 19.561 -8.375 -20.613 1.00 82.44 91 ASP A CA 1
ATOM 726 C C . ASP A 1 91 ? 19.647 -8.803 -19.136 1.00 82.44 91 ASP A C 1
ATOM 728 O O . ASP A 1 91 ? 20.028 -7.986 -18.286 1.00 82.44 91 ASP A O 1
ATOM 732 N N . PRO A 1 92 ? 19.322 -10.064 -18.792 1.00 83.88 92 PRO A N 1
ATOM 733 C CA . PRO A 1 92 ? 19.438 -10.562 -17.423 1.00 83.88 92 PRO A CA 1
ATOM 734 C C . PRO A 1 92 ? 20.846 -10.405 -16.840 1.00 83.88 92 PRO A C 1
ATOM 736 O O . PRO A 1 92 ? 20.990 -10.205 -15.639 1.00 83.88 92 PRO A O 1
ATOM 739 N N . ARG A 1 93 ? 21.895 -10.420 -17.677 1.00 88.38 93 ARG A N 1
ATOM 740 C CA . ARG A 1 93 ? 23.289 -10.224 -17.238 1.00 88.38 93 ARG A CA 1
ATOM 741 C C . ARG A 1 93 ? 23.595 -8.782 -16.831 1.00 88.38 93 ARG A C 1
ATOM 743 O O . ARG A 1 93 ? 24.621 -8.533 -16.208 1.00 88.38 93 ARG A O 1
ATOM 750 N N . LYS A 1 94 ? 22.724 -7.837 -17.194 1.00 84.88 94 LYS A N 1
ATOM 751 C CA . LYS A 1 94 ? 22.810 -6.407 -16.856 1.00 84.88 94 LYS A CA 1
ATOM 752 C C . LYS A 1 94 ? 21.737 -5.985 -15.852 1.00 84.88 94 LYS A C 1
ATOM 754 O O . LYS A 1 94 ? 21.562 -4.796 -15.605 1.00 84.88 94 LYS A O 1
ATOM 759 N N . THR A 1 95 ? 21.011 -6.952 -15.297 1.00 86.94 95 THR A N 1
ATOM 760 C CA . THR A 1 95 ? 19.968 -6.725 -14.300 1.00 86.94 95 THR A CA 1
ATOM 761 C C . THR A 1 95 ? 20.513 -7.094 -12.927 1.00 86.94 95 THR A C 1
ATOM 763 O O . THR A 1 95 ? 21.107 -8.156 -12.753 1.00 86.94 95 THR A O 1
ATOM 766 N N . VAL A 1 96 ? 20.314 -6.216 -11.947 1.00 86.31 96 VAL A N 1
ATOM 767 C CA . VAL A 1 96 ? 20.759 -6.418 -10.565 1.00 86.31 96 VAL A CA 1
ATOM 768 C C . VAL A 1 96 ? 19.566 -6.346 -9.622 1.00 86.31 96 VAL A C 1
ATOM 770 O O . VAL A 1 96 ? 18.641 -5.564 -9.836 1.00 86.31 96 VAL A O 1
ATOM 773 N N . PHE A 1 97 ? 19.603 -7.144 -8.560 1.00 86.25 97 PHE A N 1
ATOM 774 C CA . PHE A 1 97 ? 18.642 -7.051 -7.467 1.00 86.25 97 PHE A CA 1
ATOM 775 C C . PHE A 1 97 ? 19.230 -6.191 -6.353 1.00 86.25 97 PHE A C 1
ATOM 777 O O . PHE A 1 97 ? 20.331 -6.458 -5.872 1.00 86.25 97 PHE A O 1
ATOM 784 N N . VAL A 1 98 ? 18.489 -5.166 -5.934 1.00 83.94 98 VAL A N 1
ATOM 785 C CA . VAL A 1 98 ? 18.903 -4.252 -4.864 1.00 83.94 98 VAL A CA 1
ATOM 786 C C . VAL A 1 98 ? 18.017 -4.477 -3.644 1.00 83.94 98 VAL A C 1
ATOM 788 O O . VAL A 1 98 ? 16.818 -4.206 -3.664 1.00 83.94 98 VAL A O 1
ATOM 791 N N . GLY A 1 99 ? 18.613 -4.993 -2.569 1.00 83.62 99 GLY A N 1
ATOM 792 C CA . GLY A 1 99 ? 17.956 -5.147 -1.270 1.00 83.62 99 GLY A CA 1
ATOM 793 C C . GLY A 1 99 ? 18.047 -3.882 -0.411 1.00 83.62 99 GLY A C 1
ATOM 794 O O . GLY A 1 99 ? 18.838 -2.984 -0.678 1.00 83.62 99 GLY A O 1
ATOM 795 N N . GLY A 1 100 ? 17.246 -3.809 0.656 1.00 79.31 100 GLY A N 1
ATOM 796 C CA . GLY A 1 100 ? 17.374 -2.756 1.676 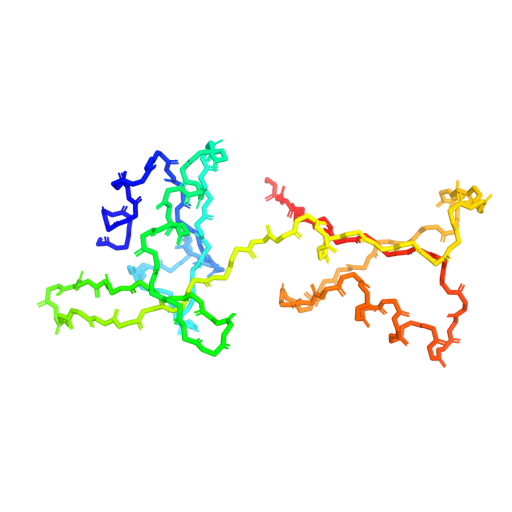1.00 79.31 100 GLY A CA 1
ATOM 797 C C . GLY A 1 100 ? 16.917 -1.355 1.250 1.00 79.31 100 GLY A C 1
ATOM 798 O O . GLY A 1 100 ? 17.091 -0.402 2.009 1.00 79.31 100 GLY A O 1
ATOM 799 N N . VAL A 1 101 ? 16.303 -1.217 0.074 1.00 80.06 101 VAL A N 1
ATOM 800 C CA . VAL A 1 101 ? 15.723 0.054 -0.370 1.00 80.06 101 VAL A CA 1
ATOM 801 C C . VAL A 1 101 ? 14.616 0.528 0.586 1.00 80.06 101 VAL A C 1
ATOM 803 O O . VAL A 1 101 ? 13.811 -0.281 1.063 1.00 80.06 101 VAL A O 1
ATOM 806 N N . PRO A 1 102 ? 14.531 1.840 0.886 1.00 77.00 102 PRO A N 1
ATOM 807 C CA . PRO A 1 102 ? 13.460 2.373 1.717 1.00 77.00 102 PRO A CA 1
ATOM 808 C C . PRO A 1 102 ? 12.081 2.032 1.139 1.00 77.00 102 PRO A C 1
ATOM 810 O O . PRO A 1 102 ? 11.798 2.313 -0.019 1.00 77.00 102 PRO A O 1
ATOM 813 N N . ARG A 1 103 ? 11.176 1.497 1.963 1.00 72.75 103 ARG A N 1
ATOM 814 C CA . ARG A 1 103 ? 9.815 1.103 1.539 1.00 72.75 103 ARG A CA 1
ATOM 815 C C . ARG A 1 103 ? 8.979 2.208 0.857 1.00 72.75 103 ARG A C 1
ATOM 817 O O . ARG A 1 103 ? 8.147 1.866 0.027 1.00 72.75 103 ARG A O 1
ATOM 824 N N . PRO A 1 104 ? 9.148 3.514 1.160 1.00 70.69 104 PRO A N 1
ATOM 825 C CA . PRO A 1 104 ? 8.450 4.587 0.440 1.00 70.69 104 PRO A CA 1
ATOM 826 C C . PRO A 1 104 ? 9.017 4.918 -0.952 1.00 70.69 104 PRO A C 1
ATOM 828 O O . PRO A 1 104 ? 8.540 5.874 -1.571 1.00 70.69 104 PRO A O 1
ATOM 831 N N . LEU A 1 105 ? 10.080 4.239 -1.395 1.00 79.56 105 LEU A N 1
ATOM 832 C CA . LEU A 1 105 ? 10.770 4.539 -2.643 1.00 79.56 105 LEU A CA 1
ATOM 833 C C . LEU A 1 105 ? 9.893 4.184 -3.849 1.00 79.56 105 LEU A C 1
ATOM 835 O O . LEU A 1 105 ? 9.226 3.157 -3.865 1.00 79.56 105 LEU A O 1
ATOM 839 N N . LYS A 1 106 ? 9.907 5.057 -4.858 1.00 84.81 106 LYS A N 1
ATOM 840 C CA . LYS A 1 106 ? 9.214 4.868 -6.141 1.00 84.81 106 LYS A CA 1
ATOM 841 C C . LYS A 1 106 ? 10.234 4.527 -7.220 1.00 84.81 106 LYS A C 1
ATOM 843 O O . LYS A 1 106 ? 11.317 5.121 -7.204 1.00 84.81 106 LYS A O 1
ATOM 848 N N . ALA A 1 107 ? 9.871 3.690 -8.191 1.00 84.44 107 ALA A N 1
ATOM 849 C CA . ALA A 1 107 ? 10.766 3.249 -9.264 1.00 84.44 107 ALA A CA 1
ATOM 850 C C . ALA A 1 107 ? 11.424 4.432 -9.991 1.00 84.44 107 ALA A C 1
ATOM 852 O O . ALA A 1 107 ? 12.649 4.506 -10.090 1.00 84.44 107 ALA A O 1
ATOM 853 N N . ARG A 1 108 ? 10.625 5.442 -10.363 1.00 83.69 108 ARG A N 1
ATOM 854 C CA . ARG A 1 108 ? 11.108 6.681 -10.996 1.00 83.69 108 ARG A CA 1
ATOM 855 C C . ARG A 1 108 ? 12.132 7.446 -10.153 1.00 83.69 108 ARG A C 1
ATOM 857 O O . ARG A 1 108 ? 13.084 7.998 -10.696 1.00 83.69 108 ARG A O 1
ATOM 864 N N . LYS A 1 109 ? 11.938 7.512 -8.830 1.00 84.81 109 LYS A N 1
ATOM 865 C CA . LYS A 1 109 ? 12.883 8.201 -7.935 1.00 84.81 109 LYS A CA 1
ATOM 866 C C . LYS A 1 109 ? 14.193 7.429 -7.818 1.00 84.81 109 LYS A C 1
ATOM 868 O O . LYS A 1 109 ? 15.247 8.050 -7.822 1.00 84.81 109 LYS A O 1
ATOM 873 N N . PHE A 1 110 ? 14.113 6.102 -7.738 1.00 85.44 110 PHE A N 1
ATOM 874 C CA . PHE A 1 110 ? 15.297 5.251 -7.702 1.00 85.44 110 PHE A CA 1
ATOM 875 C C . PHE A 1 110 ? 16.106 5.365 -8.996 1.00 85.44 110 PHE A C 1
ATOM 877 O O . PHE A 1 110 ? 17.305 5.600 -8.958 1.00 85.44 110 PHE A O 1
ATOM 884 N N . LEU A 1 111 ? 15.431 5.328 -10.142 1.00 84.19 111 LEU A N 1
ATOM 885 C CA . LEU A 1 111 ? 16.068 5.509 -11.439 1.00 84.19 111 LEU A CA 1
ATOM 886 C C . LEU A 1 111 ? 16.786 6.860 -11.561 1.00 84.19 111 LEU A C 1
ATOM 888 O O . LEU A 1 111 ? 17.896 6.919 -12.076 1.00 84.19 111 LEU A O 1
ATOM 892 N N . ALA A 1 112 ? 16.150 7.950 -11.123 1.00 85.12 112 ALA A N 1
ATOM 893 C CA . ALA A 1 112 ? 16.760 9.277 -11.169 1.00 85.12 112 ALA A CA 1
ATOM 894 C C . ALA A 1 112 ? 18.027 9.358 -10.301 1.00 85.12 112 ALA A C 1
ATOM 896 O O . ALA A 1 112 ? 18.984 10.024 -10.681 1.00 85.12 112 ALA A O 1
ATOM 897 N N . PHE A 1 113 ? 18.032 8.665 -9.158 1.00 85.50 113 PHE A N 1
ATOM 898 C CA . PHE A 1 113 ? 19.205 8.544 -8.298 1.00 85.50 113 PHE A CA 1
ATOM 899 C C . PHE A 1 113 ? 20.325 7.743 -8.976 1.00 85.50 113 PHE A C 1
ATOM 901 O O . PHE A 1 113 ? 21.448 8.228 -9.062 1.00 85.50 113 PHE A O 1
ATOM 908 N N . GLU A 1 114 ? 20.017 6.565 -9.523 1.00 83.75 114 GLU A N 1
ATOM 909 C CA . GLU A 1 114 ? 21.001 5.725 -10.218 1.00 83.75 114 GLU A CA 1
ATOM 910 C C . GLU A 1 114 ? 21.587 6.425 -11.453 1.00 83.75 114 GLU A C 1
ATOM 912 O O . GLU A 1 114 ? 22.798 6.397 -11.661 1.00 83.75 114 GLU A O 1
ATOM 917 N N . ASN A 1 115 ? 20.759 7.147 -12.219 1.00 83.50 115 ASN A N 1
ATOM 918 C CA . ASN A 1 115 ? 21.196 7.914 -13.391 1.00 83.50 115 ASN A CA 1
ATOM 919 C C . ASN A 1 115 ? 22.117 9.100 -13.086 1.00 83.50 115 ASN A C 1
ATOM 921 O O . ASN A 1 115 ? 22.712 9.649 -14.013 1.00 83.50 115 ASN A O 1
ATOM 925 N N . ALA A 1 116 ? 22.297 9.467 -11.815 1.00 84.12 116 ALA A N 1
ATOM 926 C CA . ALA A 1 116 ? 23.349 10.400 -11.425 1.00 84.12 116 ALA A CA 1
ATOM 927 C C . ALA A 1 116 ? 24.755 9.770 -11.495 1.00 84.12 116 ALA A C 1
ATOM 929 O O . ALA A 1 116 ? 25.741 10.498 -11.585 1.00 84.12 116 ALA A O 1
ATOM 930 N N . VAL A 1 117 ? 24.857 8.435 -11.451 1.00 82.81 117 VAL A N 1
ATOM 931 C CA . VAL A 1 117 ? 26.129 7.698 -11.341 1.00 82.81 117 VAL A CA 1
ATOM 932 C C . VAL A 1 117 ? 26.335 6.712 -12.496 1.00 82.81 117 VAL A C 1
ATOM 934 O O . VAL A 1 117 ? 27.464 6.507 -12.936 1.00 82.81 117 VAL A O 1
ATOM 937 N N . SER A 1 118 ? 25.267 6.112 -13.023 1.00 76.69 118 SER A N 1
ATOM 938 C CA . SER A 1 118 ? 25.321 5.093 -14.075 1.00 76.69 118 SER A CA 1
ATOM 939 C C . SER A 1 118 ? 24.102 5.166 -14.988 1.00 76.69 118 SER A C 1
ATOM 941 O O . SER A 1 118 ? 23.024 5.536 -14.554 1.00 76.69 118 SER A O 1
ATOM 943 N N . LYS A 1 119 ? 24.229 4.772 -16.258 1.00 81.56 119 LYS A N 1
ATOM 944 C CA . LYS A 1 119 ? 23.093 4.767 -17.192 1.00 81.56 119 LYS A CA 1
ATOM 945 C C . LYS A 1 119 ? 22.200 3.552 -16.938 1.00 81.56 119 LYS A C 1
ATOM 947 O O . LYS A 1 119 ? 22.495 2.457 -17.412 1.00 81.56 119 LYS A O 1
ATOM 952 N N . VAL A 1 120 ? 21.097 3.758 -16.227 1.00 80.06 120 VAL A N 1
ATOM 953 C CA . VAL A 1 120 ? 20.062 2.746 -15.979 1.00 80.06 120 VAL A CA 1
ATOM 954 C C . VAL A 1 120 ? 18.854 3.047 -16.861 1.00 80.06 120 VAL A C 1
ATOM 956 O O . VAL A 1 120 ? 18.388 4.183 -16.904 1.00 80.06 120 VAL A O 1
ATOM 959 N N . CYS A 1 121 ? 18.340 2.041 -17.575 1.00 81.56 121 CYS A N 1
ATOM 960 C CA . CYS A 1 121 ? 17.220 2.198 -18.515 1.00 81.56 121 CYS A CA 1
ATOM 961 C C . CYS A 1 121 ? 15.851 1.821 -17.926 1.00 81.56 121 CYS A C 1
ATOM 963 O O . CYS A 1 121 ? 14.826 2.295 -18.418 1.00 81.56 121 CYS A O 1
ATOM 965 N N . ARG A 1 122 ? 15.819 0.996 -16.873 1.00 84.69 122 ARG A N 1
ATOM 966 C CA . ARG A 1 122 ? 14.592 0.529 -16.218 1.00 84.69 122 ARG A CA 1
ATOM 967 C C . ARG A 1 122 ? 14.820 0.277 -14.735 1.00 84.69 122 ARG A C 1
ATOM 969 O O . ARG A 1 122 ? 15.860 -0.249 -14.351 1.00 84.69 122 ARG A O 1
ATOM 976 N N . THR A 1 123 ? 13.822 0.595 -13.921 1.00 84.88 123 THR A N 1
ATOM 977 C CA . THR A 1 123 ? 13.747 0.184 -12.518 1.00 84.88 123 THR A CA 1
ATOM 978 C C . THR A 1 123 ? 12.376 -0.406 -12.233 1.00 84.88 123 THR A C 1
ATOM 980 O O . THR A 1 123 ? 11.357 0.156 -12.620 1.00 84.88 123 THR A O 1
ATOM 983 N N . CYS A 1 124 ? 12.360 -1.528 -11.520 1.00 83.00 124 CYS A N 1
ATOM 984 C CA . CYS A 1 124 ? 11.148 -2.139 -10.998 1.00 83.00 124 CYS A CA 1
ATOM 985 C C . CYS A 1 124 ? 11.316 -2.331 -9.487 1.00 83.00 124 CYS A C 1
ATOM 987 O O . CYS A 1 124 ? 12.391 -2.709 -9.018 1.00 83.00 124 CYS A O 1
ATOM 989 N N . ILE A 1 125 ? 10.272 -2.032 -8.722 1.00 83.19 125 ILE A N 1
ATOM 990 C CA . ILE A 1 125 ? 10.167 -2.289 -7.295 1.00 83.19 125 ILE A CA 1
ATOM 991 C C . ILE A 1 125 ? 9.098 -3.351 -7.116 1.00 83.19 125 ILE A C 1
ATOM 993 O O . ILE A 1 125 ? 7.899 -3.080 -7.184 1.00 83.19 125 ILE A O 1
ATOM 997 N N . GLU A 1 126 ? 9.557 -4.561 -6.840 1.00 70.44 126 GLU A N 1
ATOM 998 C CA . GLU A 1 126 ? 8.689 -5.667 -6.484 1.00 70.44 126 GLU A CA 1
ATOM 999 C C . GLU A 1 126 ? 8.596 -5.766 -4.964 1.00 70.44 126 GLU A C 1
ATOM 1001 O O . GLU A 1 126 ? 9.601 -5.763 -4.245 1.00 70.44 126 GLU A O 1
ATOM 1006 N N . ALA A 1 127 ? 7.371 -5.869 -4.452 1.00 62.94 127 ALA A N 1
ATOM 1007 C CA . ALA A 1 127 ? 7.154 -6.269 -3.073 1.00 62.94 127 ALA A CA 1
ATOM 1008 C C . ALA A 1 127 ? 7.449 -7.772 -2.962 1.00 62.94 127 ALA A C 1
ATOM 1010 O O . ALA A 1 127 ? 6.544 -8.601 -3.037 1.00 62.94 127 ALA A O 1
ATOM 1011 N N . VAL A 1 128 ? 8.726 -8.134 -2.812 1.00 47.16 128 VAL A N 1
ATOM 1012 C CA . VAL A 1 128 ? 9.118 -9.528 -2.593 1.00 47.16 128 VAL A CA 1
ATOM 1013 C C . VAL A 1 128 ? 8.631 -9.940 -1.207 1.00 47.16 128 VAL A C 1
ATOM 1015 O O . VAL A 1 128 ? 9.195 -9.553 -0.180 1.00 47.16 128 VAL A O 1
ATOM 1018 N N . LYS A 1 129 ? 7.547 -10.716 -1.168 1.00 36.94 129 LYS A N 1
ATOM 1019 C CA . LYS A 1 129 ? 7.134 -11.435 0.033 1.00 36.94 129 LYS A CA 1
ATOM 1020 C C . LYS A 1 129 ? 8.071 -12.630 0.169 1.00 36.94 129 LYS A C 1
ATOM 1022 O O . LYS A 1 129 ? 7.861 -13.654 -0.470 1.00 36.94 129 LYS A O 1
ATOM 1027 N N . VAL A 1 130 ? 9.140 -12.465 0.945 1.00 28.02 130 VAL A N 1
ATOM 1028 C CA . VAL A 1 130 ? 9.953 -13.604 1.384 1.00 28.02 130 VAL A CA 1
ATOM 1029 C C . VAL A 1 130 ? 9.043 -14.443 2.284 1.00 28.02 130 VAL A C 1
ATOM 1031 O O . VAL A 1 130 ? 8.616 -13.958 3.333 1.00 28.02 130 VAL A O 1
ATOM 1034 N N . LEU A 1 131 ? 8.640 -15.616 1.790 1.00 29.58 131 LEU A N 1
ATOM 1035 C CA . LEU A 1 131 ? 7.919 -16.635 2.557 1.00 29.58 131 LEU A CA 1
ATOM 1036 C C . LEU A 1 131 ? 8.878 -17.362 3.499 1.00 29.58 131 LEU A C 1
ATOM 1038 O O . LEU A 1 131 ? 10.044 -17.567 3.091 1.00 29.58 131 LEU A O 1
#

Sequence (131 aa):
EINASFRRFGPLVVDWPHKAESKSYFPPKGYAFLLFQDEASVQALIDACIQEDDKLYLCVSSPTIKDKPVQIRPWRLSDADFVLDASMPLDPRKTVFVGGVPRPLKARKFLAFENAVSKVCRTCIEAVKVL

Foldseek 3Di:
DVCVVLCVLHDWDKADPCPVVDPDPAHPVRDIDIGHPDPSSVVSQQVQFDDDPNWTWDFDDDPVGGRDIDTDDDDDPQQFKDFQDPPDDDDPVPDDDDPDPPPVHGFVNVCVVVVVPDDDGMGGHDPDPPD

Secondary structure (DSSP, 8-state):
-HHHHHHTTS-EEEE-TTTTT---SS-TTS--EEEESSHHHHHHHHHTSEEETTEEEEEE--SS-SSEEEEE----HHHHEEES-TTSPP-GGG-----S--TT--HHHHHHHHTTTS---EEE-------